Protein AF-X1DBD7-F1 (afdb_monomer_lite)

Sequence (119 aa):
MQAIDKMIEKAKIAQGKWEKSSQEKIDITVREIARTIHDNAEELSRLTVEETKLGTYEFNLSQDKRKSEIIWYSLKGKKSVGIINIDKEKEIVEIAKPVGIVGVVLPVTIPVTNFMSNG

pLDDT: mean 93.77, std 7.43, range [44.41, 98.19]

InterPro domains:
  IPR015590 Aldehyde dehydrogenase domain [PF00171] (3-115)
  IPR016161 Aldehyde/histidinol dehydrogenase [SSF53720] (2-114)
  IPR016162 Aldehyde dehydrogenase, N-terminal [G3DSA:3.40.605.10] (5-118)

Radius of gyration: 17.59 Å; chains: 1; bounding box: 34×34×56 Å

Organism: NCBI:txid412755

Secondary structure (DSSP, 8-state):
-HHHHHHHHHHHHHHHHHTTS-HHHHHHHHHHHHHHHHHTHHHHHHHHHHHH--S-HHHHHHHHHHHHHHHHHHHTT---SEEEEEETTTTEEEEE--------PPPTTSTTTTTTS--

Foldseek 3Di:
DVVVVVVLVVQQVVQVVVLPDDPVVVLVVLLVLLVVQQVCQQVVLVVLCVPLVADHSVVSSCCSNVLSVVLSVVCPPQDQAAFRDQDPVVRDTDTHDDPGDDDDDADSNRRRRVVSPDD

Structure (mmCIF, N/CA/C/O backbone):
data_AF-X1DBD7-F1
#
_entry.id   AF-X1DBD7-F1
#
loop_
_atom_site.group_PDB
_atom_site.id
_atom_site.type_symbol
_atom_site.label_atom_id
_atom_site.label_alt_id
_atom_site.label_comp_id
_atom_site.label_asym_id
_atom_site.label_entity_id
_atom_site.label_seq_id
_atom_site.pdbx_PDB_ins_code
_atom_site.Cartn_x
_atom_site.Cartn_y
_atom_site.Cartn_z
_atom_site.occupancy
_atom_site.B_iso_or_equiv
_atom_site.auth_seq_id
_atom_site.auth_comp_id
_atom_site.auth_asym_id
_atom_site.auth_atom_id
_atom_site.pdbx_PDB_model_num
ATOM 1 N N . MET A 1 1 ? -4.662 22.726 -13.118 1.00 61.72 1 MET A N 1
ATOM 2 C CA . MET A 1 1 ? -5.296 22.708 -11.778 1.00 61.72 1 MET A CA 1
ATOM 3 C C . MET A 1 1 ? -6.527 21.806 -11.711 1.00 61.72 1 MET A C 1
ATOM 5 O O . MET A 1 1 ? -6.469 20.854 -10.952 1.00 61.72 1 MET A O 1
ATOM 9 N N . GLN A 1 2 ? -7.544 21.962 -12.575 1.00 73.44 2 GLN A N 1
ATOM 10 C CA . GLN A 1 2 ? -8.805 21.183 -12.504 1.00 73.44 2 GLN A CA 1
ATOM 11 C C . GLN A 1 2 ? -8.681 19.641 -12.454 1.00 73.44 2 GLN A C 1
ATOM 13 O O . GLN A 1 2 ? -9.569 18.980 -11.922 1.00 73.44 2 GLN A O 1
ATOM 18 N N . ALA A 1 3 ? -7.630 19.037 -13.024 1.00 89.81 3 ALA A N 1
ATOM 19 C CA . ALA A 1 3 ? -7.453 17.580 -13.001 1.00 89.81 3 ALA A CA 1
ATOM 20 C C . ALA A 1 3 ? -7.095 17.048 -11.600 1.00 89.81 3 ALA A C 1
ATOM 22 O O . ALA A 1 3 ? -7.646 16.035 -11.172 1.00 89.81 3 ALA A O 1
ATO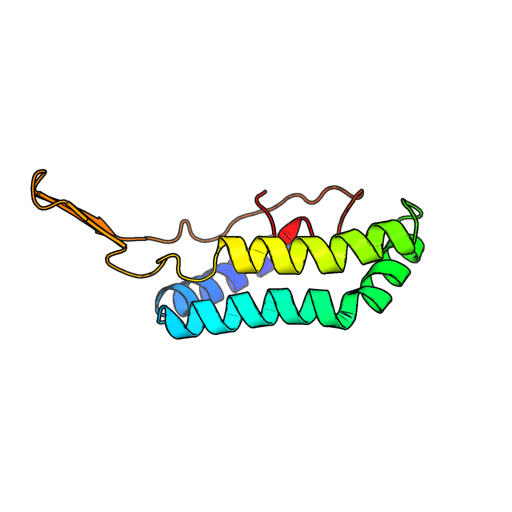M 23 N N . ILE A 1 4 ? -6.226 17.759 -10.874 1.00 92.75 4 ILE A N 1
ATOM 24 C CA . ILE A 1 4 ? -5.789 17.375 -9.525 1.00 92.75 4 ILE A CA 1
ATOM 25 C C . ILE A 1 4 ? -6.952 17.524 -8.543 1.00 92.75 4 ILE A C 1
ATOM 27 O O . ILE A 1 4 ? -7.218 16.606 -7.771 1.00 92.75 4 ILE A O 1
ATOM 31 N N . ASP A 1 5 ? -7.707 18.621 -8.637 1.00 95.00 5 ASP A N 1
ATOM 32 C CA . ASP A 1 5 ? -8.871 18.865 -7.777 1.00 95.00 5 ASP A CA 1
ATOM 33 C C . ASP A 1 5 ? -9.901 17.727 -7.883 1.00 95.00 5 ASP A C 1
ATOM 35 O O . ASP A 1 5 ? -10.374 17.208 -6.870 1.00 95.00 5 ASP A O 1
ATOM 39 N N . LYS A 1 6 ? -10.166 17.249 -9.109 1.00 95.88 6 LYS A N 1
ATOM 40 C CA . LYS A 1 6 ? -11.042 16.091 -9.363 1.00 95.88 6 LYS A CA 1
ATOM 41 C C . LYS A 1 6 ? -10.497 14.789 -8.767 1.00 95.88 6 LYS A C 1
ATOM 43 O O . LYS A 1 6 ? -11.277 13.961 -8.296 1.00 95.88 6 LYS A O 1
ATOM 48 N N . MET A 1 7 ? -9.181 14.566 -8.801 1.00 95.06 7 MET A N 1
ATOM 49 C CA . MET A 1 7 ? -8.564 13.384 -8.177 1.00 95.06 7 MET A CA 1
ATOM 50 C C . MET A 1 7 ? -8.685 13.439 -6.652 1.00 95.06 7 MET A C 1
ATOM 52 O O . MET A 1 7 ? -9.046 12.436 -6.035 1.00 95.06 7 MET A O 1
ATOM 56 N N . ILE A 1 8 ? -8.464 14.614 -6.055 1.00 96.00 8 ILE A N 1
ATOM 57 C CA . ILE A 1 8 ? -8.618 14.835 -4.613 1.00 96.00 8 ILE A CA 1
ATOM 58 C C . ILE A 1 8 ? -10.069 14.598 -4.185 1.00 96.00 8 ILE A C 1
ATOM 60 O O . ILE A 1 8 ? -10.304 13.926 -3.183 1.00 96.00 8 ILE A O 1
ATOM 64 N N . GLU A 1 9 ? -11.052 15.094 -4.936 1.00 96.44 9 GLU A N 1
ATOM 65 C CA . GLU A 1 9 ? -12.472 14.874 -4.633 1.00 96.44 9 GLU A CA 1
ATOM 66 C C . GLU A 1 9 ? -12.834 13.380 -4.632 1.00 96.44 9 GLU A C 1
ATOM 68 O O . GLU A 1 9 ? -13.425 12.876 -3.672 1.00 96.44 9 GLU A O 1
ATOM 73 N N . LYS A 1 10 ? -12.397 12.638 -5.656 1.00 97.00 10 LYS A N 1
ATOM 74 C CA . LYS A 1 10 ? -12.580 11.179 -5.715 1.00 97.00 10 LYS A CA 1
ATOM 75 C C . LYS A 1 10 ? -11.908 10.474 -4.537 1.00 97.00 10 LYS A C 1
ATOM 77 O O . LYS A 1 10 ? -12.515 9.586 -3.936 1.00 97.00 10 LYS A O 1
ATOM 82 N N . ALA A 1 11 ? -10.690 10.886 -4.182 1.00 96.88 11 ALA A N 1
ATOM 83 C CA . ALA A 1 11 ? -9.962 10.335 -3.045 1.00 96.88 11 ALA A CA 1
ATOM 84 C C . ALA A 1 11 ? -10.681 10.607 -1.712 1.00 96.88 11 ALA A C 1
ATOM 86 O O . ALA A 1 11 ? -10.746 9.705 -0.882 1.00 96.88 11 ALA A O 1
ATOM 87 N N . LYS A 1 12 ? -11.305 11.783 -1.526 1.00 97.06 12 LYS A N 1
ATOM 88 C CA . LYS A 1 12 ? -12.104 12.102 -0.321 1.00 97.06 12 LYS A CA 1
ATOM 89 C C . LYS A 1 12 ? -13.294 11.160 -0.178 1.00 97.06 12 LYS A C 1
ATOM 91 O O . LYS A 1 12 ? -13.520 10.600 0.892 1.00 97.06 12 LYS A O 1
ATOM 96 N N . ILE A 1 13 ? -14.024 10.942 -1.271 1.00 97.50 13 ILE A N 1
ATOM 97 C CA . ILE A 1 13 ? -15.179 10.035 -1.287 1.00 97.50 13 ILE A CA 1
ATOM 98 C C . ILE A 1 13 ? -14.739 8.592 -1.004 1.00 97.50 13 ILE A C 1
ATOM 100 O O . ILE A 1 13 ? -15.399 7.880 -0.245 1.00 97.50 13 ILE A O 1
ATOM 104 N N . ALA A 1 14 ? -13.629 8.151 -1.602 1.00 97.25 14 ALA A N 1
ATOM 105 C CA . ALA A 1 14 ? -13.084 6.816 -1.379 1.00 97.25 14 ALA A CA 1
ATOM 106 C C . ALA A 1 14 ? -12.601 6.632 0.069 1.00 97.25 14 ALA A C 1
ATOM 108 O O . ALA A 1 14 ? -12.971 5.645 0.704 1.00 97.25 14 ALA A O 1
ATOM 109 N N . GLN A 1 15 ? -11.853 7.596 0.615 1.00 97.19 15 GLN A N 1
ATOM 110 C CA . GLN A 1 15 ? -11.331 7.543 1.982 1.00 97.19 15 GLN A CA 1
ATOM 111 C C . GLN A 1 15 ? -12.461 7.503 3.018 1.00 97.19 15 GLN A C 1
ATOM 113 O O . GLN A 1 15 ? -12.409 6.664 3.913 1.00 97.19 15 GLN A O 1
ATOM 118 N N . GLY A 1 16 ? -13.529 8.290 2.846 1.00 96.19 16 GLY A N 1
ATOM 119 C CA . GLY A 1 16 ? -14.673 8.269 3.768 1.00 96.19 16 GLY A CA 1
ATOM 120 C C . GLY A 1 16 ? -15.437 6.936 3.789 1.00 96.19 16 GLY A C 1
ATOM 121 O O . GLY A 1 16 ? -16.065 6.586 4.791 1.00 96.19 16 GLY A O 1
ATOM 122 N N . LYS A 1 17 ? -15.378 6.158 2.698 1.00 95.88 17 LYS A N 1
ATOM 123 C CA . LYS A 1 17 ? -15.870 4.768 2.667 1.00 95.88 17 LYS A CA 1
ATOM 124 C C . LYS A 1 17 ? -14.849 3.802 3.266 1.00 95.88 17 LYS A C 1
ATOM 126 O O . LYS A 1 17 ? -15.232 2.855 3.948 1.00 95.88 17 LYS A O 1
ATOM 131 N N . TRP A 1 18 ? -13.567 4.032 2.996 1.00 95.31 18 TRP A N 1
ATOM 132 C CA . TRP A 1 18 ? -12.470 3.174 3.428 1.00 95.31 18 TRP A CA 1
ATOM 133 C C . TRP A 1 18 ? -12.289 3.173 4.948 1.00 95.31 18 TRP A C 1
ATOM 135 O O . TRP A 1 18 ? -12.165 2.098 5.525 1.00 95.31 18 TRP A O 1
ATOM 145 N N . GLU A 1 19 ? -12.390 4.335 5.597 1.00 95.19 19 GLU A N 1
ATOM 146 C CA . GLU A 1 19 ? -12.267 4.508 7.056 1.00 95.19 19 GLU A CA 1
ATOM 147 C C . GLU A 1 19 ? -13.271 3.671 7.865 1.00 95.19 19 GLU A C 1
ATOM 149 O O . GLU A 1 19 ? -13.003 3.315 9.006 1.00 95.19 19 GLU A O 1
ATOM 154 N N . LYS A 1 20 ? -14.410 3.303 7.266 1.00 94.62 20 LYS A N 1
ATOM 155 C CA . LYS A 1 20 ? -15.444 2.466 7.898 1.00 94.62 20 LYS A CA 1
ATOM 156 C C . LYS A 1 20 ? -15.214 0.961 7.711 1.00 94.62 20 LYS A C 1
ATOM 158 O O . LYS A 1 20 ? -16.072 0.163 8.082 1.00 94.62 20 LYS A O 1
ATOM 163 N N . SER A 1 21 ? -14.121 0.563 7.063 1.00 96.56 21 SER A N 1
ATOM 164 C CA . SER A 1 21 ? -13.813 -0.846 6.801 1.00 96.56 21 SER A CA 1
ATOM 165 C C . SER A 1 21 ? -13.269 -1.540 8.049 1.00 96.56 21 SER A C 1
ATOM 167 O O . SER A 1 21 ? -12.630 -0.915 8.890 1.00 96.56 21 SER A O 1
ATOM 169 N N . SER A 1 22 ? -13.508 -2.848 8.158 1.00 97.44 22 SER A N 1
ATOM 170 C CA . SER A 1 22 ? -12.946 -3.655 9.242 1.00 97.44 22 SER A CA 1
ATOM 171 C C . SER A 1 22 ? -11.450 -3.911 9.037 1.00 97.44 22 SER A C 1
ATOM 173 O O . SER A 1 22 ? -10.946 -3.820 7.912 1.00 97.44 22 SER A O 1
ATOM 175 N N . GLN A 1 23 ? -10.754 -4.279 10.116 1.00 97.31 23 GLN A N 1
ATOM 176 C CA . GLN A 1 23 ? -9.338 -4.650 10.068 1.00 97.31 23 GLN A CA 1
ATOM 177 C C . GLN A 1 23 ? -9.095 -5.776 9.053 1.00 97.31 23 GLN A C 1
ATOM 179 O O . GLN A 1 23 ? -8.189 -5.674 8.236 1.00 97.31 23 GLN A O 1
ATOM 184 N N . GLU A 1 24 ? -9.951 -6.801 9.021 1.00 97.50 24 GLU A N 1
ATOM 185 C CA . GLU A 1 24 ? -9.812 -7.947 8.114 1.00 97.50 24 GLU A CA 1
ATOM 186 C C . GLU A 1 24 ? -9.884 -7.516 6.649 1.00 97.50 24 GLU A C 1
ATOM 188 O O . GLU A 1 24 ? -9.119 -7.990 5.808 1.00 97.50 24 GLU A O 1
ATOM 193 N N . LYS A 1 25 ? -10.791 -6.587 6.328 1.00 97.31 25 LYS A N 1
ATOM 194 C CA . LYS A 1 25 ? -10.926 -6.065 4.967 1.00 97.31 25 LYS A CA 1
ATOM 195 C C . LYS A 1 25 ? -9.698 -5.252 4.552 1.00 97.31 25 LYS A C 1
ATOM 197 O O . LYS A 1 25 ? -9.261 -5.366 3.402 1.00 97.31 25 LYS A O 1
ATOM 202 N N . ILE A 1 26 ? -9.152 -4.451 5.470 1.00 96.12 26 ILE A N 1
ATOM 203 C CA . ILE A 1 26 ? -7.909 -3.706 5.240 1.00 96.12 26 ILE A CA 1
ATOM 204 C C . ILE A 1 26 ? -6.749 -4.679 5.025 1.00 96.12 26 ILE A C 1
ATOM 206 O O . ILE A 1 26 ? -6.054 -4.562 4.018 1.00 96.12 26 ILE A O 1
ATOM 210 N N . ASP A 1 27 ? -6.597 -5.679 5.891 1.00 97.19 27 ASP A N 1
ATOM 211 C CA . ASP A 1 27 ? -5.518 -6.667 5.822 1.00 97.19 27 ASP A CA 1
ATOM 212 C C . ASP A 1 27 ? -5.544 -7.451 4.506 1.00 97.19 27 ASP A C 1
ATOM 214 O O . ASP A 1 27 ? -4.507 -7.622 3.863 1.00 97.19 27 ASP A O 1
ATOM 218 N N . ILE A 1 28 ? -6.732 -7.886 4.065 1.00 97.69 28 ILE A N 1
ATOM 219 C CA . ILE A 1 28 ? -6.904 -8.561 2.772 1.00 97.69 28 ILE A CA 1
ATOM 220 C C . ILE A 1 28 ? -6.476 -7.633 1.637 1.00 97.69 28 ILE A C 1
ATOM 222 O O . ILE A 1 28 ? -5.704 -8.037 0.775 1.00 97.69 28 ILE A O 1
ATOM 226 N N . THR A 1 29 ? -6.929 -6.381 1.643 1.00 96.38 29 THR A N 1
ATOM 227 C CA . THR A 1 29 ? -6.635 -5.441 0.551 1.00 96.38 29 THR A CA 1
ATOM 228 C C . THR A 1 29 ? -5.149 -5.096 0.476 1.00 96.38 29 THR A C 1
ATOM 230 O O . THR A 1 29 ? -4.574 -5.115 -0.609 1.00 96.38 29 THR A O 1
ATOM 233 N N . VAL A 1 30 ? -4.502 -4.836 1.616 1.00 95.50 30 VAL A N 1
ATOM 234 C CA . VAL A 1 30 ? -3.056 -4.560 1.678 1.00 95.50 30 VAL A CA 1
ATOM 235 C C . VAL A 1 30 ? -2.252 -5.769 1.195 1.00 95.50 30 VAL A C 1
ATOM 237 O O . VAL A 1 30 ? -1.289 -5.601 0.444 1.00 95.50 30 VAL A O 1
ATOM 240 N N . ARG A 1 31 ? -2.674 -6.990 1.553 1.00 96.88 31 ARG A N 1
ATOM 241 C CA . ARG A 1 31 ? -2.065 -8.221 1.039 1.00 96.88 31 ARG A CA 1
ATOM 242 C C . ARG A 1 31 ? -2.203 -8.338 -0.476 1.00 96.88 31 ARG A C 1
ATOM 244 O O . ARG A 1 31 ? -1.221 -8.656 -1.139 1.00 96.88 31 ARG A O 1
ATOM 251 N N . GLU A 1 32 ? -3.394 -8.093 -1.023 1.00 97.75 32 GLU A N 1
ATOM 252 C CA . GLU A 1 32 ? -3.620 -8.204 -2.469 1.00 97.75 32 GLU A CA 1
ATOM 253 C C . GLU A 1 32 ? -2.831 -7.149 -3.261 1.00 97.75 32 GLU A C 1
ATOM 255 O O . GLU A 1 32 ? -2.336 -7.464 -4.341 1.00 97.75 32 GLU A O 1
ATOM 260 N N . ILE A 1 33 ? -2.622 -5.938 -2.723 1.00 95.88 33 ILE A N 1
ATOM 261 C CA . ILE A 1 33 ? -1.739 -4.933 -3.346 1.00 95.88 33 ILE A CA 1
ATOM 262 C C . ILE A 1 33 ? -0.309 -5.473 -3.454 1.00 95.88 33 ILE A C 1
ATOM 264 O O . ILE A 1 33 ? 0.271 -5.471 -4.539 1.00 95.88 33 ILE A O 1
ATOM 268 N N . ALA A 1 34 ? 0.247 -5.969 -2.344 1.00 96.62 34 ALA A N 1
ATOM 269 C CA . ALA A 1 34 ? 1.601 -6.511 -2.332 1.00 96.62 34 ALA A CA 1
ATOM 270 C C . ALA A 1 34 ? 1.744 -7.715 -3.270 1.00 96.62 34 ALA A C 1
ATOM 272 O O . ALA A 1 34 ? 2.671 -7.768 -4.076 1.00 96.62 34 ALA A O 1
ATOM 273 N N . ARG A 1 35 ? 0.781 -8.640 -3.223 1.00 97.62 35 ARG A N 1
ATOM 274 C CA . ARG A 1 35 ? 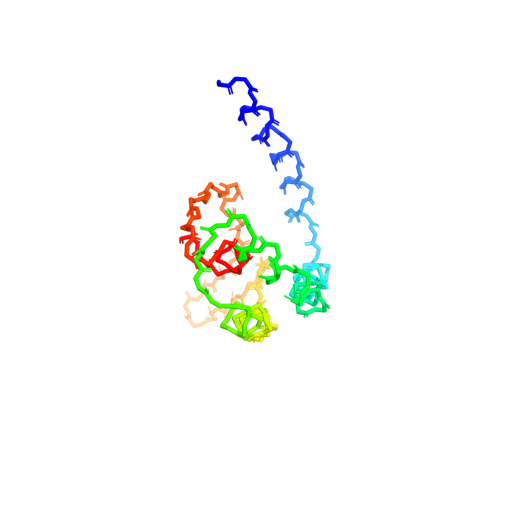0.744 -9.808 -4.102 1.00 97.62 35 ARG A CA 1
ATOM 275 C C . ARG A 1 35 ? 0.683 -9.417 -5.577 1.00 97.62 35 ARG A C 1
ATOM 277 O O . ARG A 1 35 ? 1.422 -9.974 -6.374 1.00 97.62 35 ARG A O 1
ATOM 284 N N . THR A 1 36 ? -0.158 -8.449 -5.938 1.00 97.81 36 THR A N 1
ATOM 285 C CA . THR A 1 36 ? -0.302 -8.010 -7.334 1.00 97.81 36 THR A CA 1
ATOM 286 C C . THR A 1 36 ? 1.024 -7.495 -7.886 1.00 97.81 36 THR A C 1
ATOM 288 O O . THR A 1 36 ? 1.392 -7.823 -9.008 1.00 97.81 36 THR A O 1
ATOM 291 N N . ILE A 1 37 ? 1.772 -6.728 -7.095 1.00 96.94 37 ILE A N 1
ATOM 292 C CA . ILE A 1 37 ? 3.070 -6.190 -7.518 1.00 96.94 37 ILE A CA 1
ATOM 293 C C . ILE A 1 37 ? 4.107 -7.306 -7.629 1.00 96.94 37 ILE A C 1
ATOM 295 O O . ILE A 1 37 ? 4.832 -7.368 -8.617 1.00 96.94 37 ILE A O 1
ATOM 299 N N . HIS A 1 38 ? 4.134 -8.219 -6.658 1.00 97.62 38 HIS A N 1
ATOM 300 C CA . HIS A 1 38 ? 5.014 -9.383 -6.687 1.00 97.62 38 HIS A CA 1
ATOM 301 C C . HIS A 1 38 ? 4.774 -10.259 -7.932 1.00 97.62 38 HIS A C 1
ATOM 303 O O . HIS A 1 38 ? 5.717 -10.598 -8.650 1.00 97.62 38 HIS A O 1
ATOM 309 N N . ASP A 1 39 ? 3.512 -10.599 -8.203 1.00 98.19 39 ASP A N 1
ATOM 310 C CA . ASP A 1 39 ? 3.119 -11.520 -9.275 1.00 98.19 39 ASP A CA 1
ATOM 311 C C . ASP A 1 39 ? 3.345 -10.908 -10.672 1.00 98.19 39 ASP A C 1
ATOM 313 O O . ASP A 1 39 ? 3.633 -11.637 -11.619 1.00 98.19 39 ASP A O 1
ATOM 317 N N . ASN A 1 40 ? 3.293 -9.575 -10.797 1.00 98.00 40 ASN A N 1
ATOM 318 C CA . ASN A 1 40 ? 3.510 -8.850 -12.058 1.00 98.00 40 ASN A CA 1
ATOM 319 C C . ASN A 1 40 ? 4.903 -8.199 -12.165 1.00 98.00 40 ASN A C 1
ATOM 321 O O . ASN A 1 40 ? 5.145 -7.396 -13.068 1.00 98.00 40 ASN A O 1
ATOM 325 N N . ALA A 1 41 ? 5.840 -8.539 -11.274 1.00 97.56 41 ALA A N 1
ATOM 326 C CA . ALA A 1 41 ? 7.147 -7.885 -11.193 1.00 97.56 41 ALA A CA 1
ATOM 327 C C . ALA A 1 41 ? 7.940 -7.931 -12.515 1.00 97.56 41 ALA A C 1
ATOM 329 O O . ALA A 1 41 ? 8.629 -6.975 -12.857 1.00 97.56 41 ALA A O 1
ATOM 330 N N . GLU A 1 42 ? 7.824 -9.010 -13.296 1.00 97.94 42 GLU A N 1
ATOM 331 C CA . GLU A 1 42 ? 8.509 -9.117 -14.593 1.00 97.94 42 GLU A CA 1
ATOM 332 C C . GLU A 1 42 ? 8.008 -8.090 -15.612 1.00 97.94 42 GLU A C 1
ATOM 334 O O . GLU A 1 42 ? 8.803 -7.472 -16.319 1.00 97.94 42 GLU A O 1
ATOM 339 N N . GLU A 1 43 ? 6.694 -7.889 -15.692 1.00 97.88 43 GLU A N 1
ATOM 340 C CA . GLU A 1 43 ? 6.100 -6.904 -16.594 1.00 97.88 43 GLU A CA 1
ATOM 341 C C . GLU A 1 43 ? 6.462 -5.483 -16.152 1.00 97.88 43 GLU A C 1
ATOM 343 O O . GLU A 1 43 ? 6.992 -4.700 -16.943 1.00 97.88 43 GLU A O 1
ATOM 348 N N . LEU A 1 44 ? 6.271 -5.186 -14.865 1.00 96.62 44 LEU A N 1
ATOM 349 C CA . LEU A 1 44 ? 6.555 -3.879 -14.267 1.00 96.62 44 LEU A CA 1
ATOM 350 C C . LEU A 1 44 ? 8.026 -3.472 -14.434 1.00 96.62 44 LEU A C 1
ATOM 352 O O . LEU A 1 44 ? 8.335 -2.316 -14.742 1.00 96.62 44 LEU A O 1
ATOM 356 N N . SER A 1 45 ? 8.940 -4.432 -14.313 1.00 96.31 45 SER A N 1
ATOM 357 C CA . SER A 1 45 ? 10.371 -4.197 -14.491 1.00 96.31 45 SER A CA 1
ATOM 358 C C . SER A 1 45 ? 10.762 -3.925 -15.941 1.00 96.31 45 SER A C 1
ATOM 360 O O . SER A 1 45 ? 11.616 -3.068 -16.183 1.00 96.31 45 SER A O 1
ATOM 362 N N . ARG A 1 46 ? 10.135 -4.601 -16.916 1.00 96.88 46 ARG A N 1
ATOM 363 C CA . ARG A 1 46 ? 10.345 -4.297 -18.344 1.00 96.88 46 ARG A CA 1
ATOM 364 C C . ARG A 1 46 ? 9.862 -2.889 -18.674 1.00 96.88 46 ARG A C 1
ATOM 366 O O . ARG A 1 46 ? 10.634 -2.118 -19.240 1.00 96.88 46 ARG A O 1
ATOM 373 N N . LEU A 1 47 ? 8.648 -2.542 -18.238 1.00 96.19 47 LEU A N 1
ATOM 374 C CA . LEU A 1 47 ? 8.069 -1.210 -18.437 1.00 96.19 47 LEU A CA 1
ATOM 375 C C . LEU A 1 47 ? 8.936 -0.116 -17.806 1.00 96.19 47 LEU A C 1
ATOM 377 O O . LEU A 1 47 ? 9.201 0.902 -18.438 1.00 96.19 47 LEU A O 1
ATOM 381 N N . THR A 1 48 ? 9.459 -0.352 -16.600 1.00 95.50 48 THR A N 1
ATOM 382 C CA . THR A 1 48 ? 10.328 0.616 -15.914 1.00 95.50 48 THR A CA 1
ATOM 383 C C . THR A 1 48 ? 11.589 0.918 -16.723 1.00 95.50 48 THR A C 1
ATOM 385 O O . THR A 1 48 ? 11.930 2.087 -16.914 1.00 95.50 48 THR A O 1
ATOM 388 N N . VAL A 1 49 ? 12.287 -0.107 -17.225 1.00 96.25 49 VAL A N 1
ATOM 389 C CA . VAL A 1 49 ? 13.496 0.096 -18.045 1.00 96.25 49 VAL A CA 1
ATOM 390 C C . VAL A 1 49 ? 13.142 0.742 -19.383 1.00 96.25 49 VAL A C 1
ATOM 392 O O . VAL A 1 49 ? 13.871 1.616 -19.857 1.00 96.25 49 VAL A O 1
ATOM 395 N N . GLU A 1 50 ? 12.024 0.339 -19.988 1.00 96.94 50 GLU A N 1
ATOM 396 C CA . GLU A 1 50 ? 11.557 0.884 -21.259 1.00 96.94 50 GLU A CA 1
ATOM 397 C C . GLU A 1 50 ? 11.243 2.380 -21.163 1.00 96.94 50 GLU A C 1
ATOM 399 O O . GLU A 1 50 ? 11.719 3.148 -22.003 1.00 96.94 50 GLU A O 1
ATOM 404 N N . GLU A 1 51 ? 10.499 2.795 -20.141 1.00 96.44 51 GLU A N 1
ATOM 405 C CA . GLU A 1 51 ? 10.050 4.174 -19.955 1.00 96.44 51 GLU A CA 1
ATOM 406 C C . GLU A 1 51 ? 11.168 5.072 -19.415 1.00 96.44 51 GLU A C 1
ATOM 408 O O . GLU A 1 51 ? 11.455 6.127 -19.982 1.00 96.44 51 GLU A O 1
ATOM 413 N N . THR A 1 52 ? 11.830 4.654 -18.333 1.00 95.12 52 THR A N 1
ATOM 414 C CA . THR A 1 52 ? 12.759 5.529 -17.595 1.00 95.12 52 THR A CA 1
ATOM 415 C C . THR A 1 52 ? 14.184 5.497 -18.135 1.00 95.12 52 THR A C 1
ATOM 417 O O . THR A 1 52 ? 14.948 6.430 -17.892 1.00 95.12 52 THR A O 1
ATOM 420 N N . LYS A 1 53 ? 14.567 4.422 -18.841 1.00 95.25 53 LYS A N 1
ATOM 421 C CA . LYS A 1 53 ? 15.959 4.112 -19.222 1.00 95.25 53 LYS A CA 1
ATOM 422 C C . LYS A 1 53 ? 16.926 4.008 -18.029 1.00 95.25 53 LYS A C 1
ATOM 424 O O . LYS A 1 53 ? 18.138 4.103 -18.219 1.00 95.25 53 LYS A O 1
ATOM 429 N N . LEU A 1 54 ? 16.412 3.813 -16.810 1.00 92.19 54 LEU A N 1
ATOM 430 C CA . LEU A 1 54 ? 17.201 3.701 -15.584 1.00 92.19 54 LEU A CA 1
ATOM 431 C C . LEU A 1 54 ? 17.217 2.268 -15.039 1.00 92.19 54 LEU A C 1
ATOM 433 O O . LEU A 1 54 ? 16.230 1.534 -15.105 1.00 92.19 54 LEU A O 1
ATOM 437 N N . GLY A 1 55 ? 18.348 1.908 -14.429 1.00 90.06 55 GLY A N 1
ATOM 438 C CA . GLY A 1 55 ? 18.555 0.600 -13.812 1.00 90.06 55 GLY A CA 1
ATOM 439 C C . GLY A 1 55 ? 18.691 -0.535 -14.828 1.00 90.06 55 GLY A C 1
ATOM 440 O O . GLY A 1 55 ? 18.901 -0.315 -16.020 1.00 90.06 55 GLY A O 1
ATOM 441 N N . THR A 1 56 ? 18.589 -1.769 -14.337 1.00 95.69 56 THR A N 1
ATOM 442 C CA . THR A 1 56 ? 18.508 -2.972 -15.174 1.00 95.69 56 THR A CA 1
ATOM 443 C C . THR A 1 56 ? 17.223 -3.723 -14.865 1.00 95.69 56 THR A C 1
ATOM 445 O O . THR A 1 56 ? 16.627 -3.545 -13.797 1.00 95.69 56 THR A O 1
ATOM 448 N N . TYR A 1 57 ? 16.804 -4.585 -15.791 1.00 96.38 57 TYR A N 1
ATOM 449 C CA . TYR A 1 57 ? 15.640 -5.444 -15.597 1.00 96.38 57 TYR A CA 1
ATOM 450 C C . TYR A 1 57 ? 15.770 -6.278 -14.315 1.00 96.38 57 TYR A C 1
ATOM 452 O O . TYR A 1 57 ? 14.844 -6.320 -13.513 1.00 96.38 57 TYR A O 1
ATOM 460 N N . GLU A 1 58 ? 16.937 -6.877 -14.076 1.00 97.62 58 GLU A N 1
ATOM 461 C CA . GLU A 1 58 ? 17.202 -7.743 -12.923 1.00 97.62 58 GLU A CA 1
ATOM 462 C C . GLU A 1 58 ? 17.160 -6.967 -11.607 1.00 97.62 58 GLU A C 1
ATOM 464 O O . GLU A 1 58 ? 16.639 -7.463 -10.605 1.00 97.62 58 GLU A O 1
ATOM 469 N N . PHE A 1 59 ? 17.696 -5.741 -11.605 1.00 95.19 59 PHE A N 1
ATOM 470 C CA . PHE A 1 59 ? 17.639 -4.870 -10.439 1.00 95.19 59 PHE A CA 1
ATOM 471 C C . PHE A 1 59 ? 16.189 -4.523 -10.097 1.00 95.19 59 PHE A C 1
ATOM 473 O O . PHE A 1 59 ? 15.773 -4.732 -8.957 1.00 95.19 59 PHE A O 1
ATOM 480 N N . ASN A 1 60 ? 15.414 -4.056 -11.080 1.00 94.38 60 ASN A N 1
ATOM 481 C CA . ASN A 1 60 ? 14.014 -3.686 -10.876 1.00 94.38 60 ASN A CA 1
ATOM 482 C C . ASN A 1 60 ? 13.171 -4.900 -10.460 1.00 94.38 60 ASN A C 1
ATOM 484 O O . ASN A 1 60 ? 12.435 -4.815 -9.482 1.00 94.38 60 ASN A O 1
ATOM 488 N N . LEU A 1 61 ? 13.393 -6.064 -11.080 1.00 97.00 61 LEU A N 1
ATOM 489 C CA . LEU A 1 61 ? 12.675 -7.303 -10.766 1.00 97.00 61 LEU A CA 1
ATOM 490 C C . LEU A 1 61 ? 12.905 -7.724 -9.315 1.00 97.00 61 LEU A C 1
ATOM 492 O O . LEU A 1 61 ? 11.977 -8.117 -8.606 1.00 97.00 61 LEU A O 1
ATOM 496 N N . SER A 1 62 ? 14.158 -7.627 -8.869 1.00 96.38 62 SER A N 1
ATOM 497 C CA . SER A 1 62 ? 14.531 -7.895 -7.484 1.00 96.38 62 SER A CA 1
ATOM 498 C C . SER A 1 62 ? 13.872 -6.904 -6.523 1.00 96.38 62 SER A C 1
ATOM 500 O O . SER A 1 62 ? 13.353 -7.321 -5.487 1.00 96.38 62 SER A O 1
ATOM 502 N N . GLN A 1 63 ? 13.839 -5.608 -6.860 1.00 93.62 63 GLN A N 1
ATOM 503 C CA . GLN A 1 63 ? 13.174 -4.593 -6.035 1.00 93.62 63 GLN A CA 1
ATOM 504 C C . GLN A 1 63 ? 11.664 -4.832 -5.939 1.00 93.62 63 GLN A C 1
ATOM 506 O O . GLN A 1 63 ? 11.131 -4.818 -4.829 1.00 93.62 63 GLN A O 1
ATOM 511 N N . ASP A 1 64 ? 10.998 -5.098 -7.061 1.00 95.56 64 ASP A N 1
ATOM 512 C CA . ASP A 1 64 ? 9.549 -5.299 -7.140 1.00 95.56 64 ASP A CA 1
ATOM 513 C C . ASP A 1 64 ? 9.097 -6.506 -6.312 1.00 95.56 64 ASP A C 1
ATOM 515 O O . ASP A 1 64 ? 8.182 -6.394 -5.489 1.00 95.56 64 ASP A O 1
ATOM 519 N N . LYS A 1 65 ? 9.808 -7.636 -6.423 1.00 96.69 65 LYS A N 1
ATOM 520 C CA . LYS A 1 65 ? 9.541 -8.828 -5.604 1.00 96.69 65 LYS A CA 1
ATOM 521 C C . LYS A 1 65 ? 9.881 -8.605 -4.133 1.00 96.69 65 LYS A C 1
ATOM 523 O O . LYS A 1 65 ? 9.055 -8.825 -3.253 1.00 96.69 65 LYS A O 1
ATOM 528 N N . ARG A 1 66 ? 11.089 -8.120 -3.839 1.00 95.62 66 ARG A N 1
ATOM 529 C CA . ARG A 1 66 ? 11.573 -8.024 -2.456 1.00 95.62 66 ARG A CA 1
ATOM 530 C C . ARG A 1 66 ? 10.813 -6.979 -1.641 1.00 95.62 66 ARG A C 1
ATOM 532 O O . ARG A 1 66 ? 10.492 -7.229 -0.480 1.00 95.62 66 ARG A O 1
ATOM 539 N N . LYS A 1 67 ? 10.561 -5.788 -2.194 1.00 94.62 67 LYS A N 1
ATOM 540 C CA . LYS A 1 67 ? 9.892 -4.715 -1.441 1.00 94.62 67 LYS A CA 1
ATOM 541 C C . LYS A 1 67 ? 8.426 -5.034 -1.195 1.00 94.62 67 LYS A C 1
ATOM 543 O O . LYS A 1 67 ? 7.958 -4.777 -0.089 1.00 94.62 67 LYS A O 1
ATOM 548 N N . SER A 1 68 ? 7.724 -5.620 -2.164 1.00 95.38 68 SER A N 1
ATOM 549 C CA . SER A 1 68 ? 6.328 -6.016 -1.963 1.00 95.38 68 SER A CA 1
ATOM 550 C C . SER A 1 68 ? 6.179 -7.020 -0.813 1.00 95.38 68 SER A C 1
ATOM 552 O O . SER A 1 68 ? 5.336 -6.821 0.065 1.00 95.38 68 SER A O 1
ATOM 554 N N . GLU A 1 69 ? 7.068 -8.013 -0.731 1.00 95.50 69 GLU A N 1
ATOM 555 C CA . GLU A 1 69 ? 7.126 -8.954 0.391 1.00 95.50 69 GLU A CA 1
ATOM 556 C C . GLU A 1 69 ? 7.467 -8.272 1.722 1.00 95.50 69 GLU A C 1
ATOM 558 O O . GLU A 1 69 ? 6.722 -8.412 2.695 1.00 95.50 69 GLU A O 1
ATOM 563 N N . ILE A 1 70 ? 8.577 -7.524 1.784 1.00 95.44 70 ILE A N 1
ATOM 564 C CA . ILE A 1 70 ? 9.047 -6.891 3.029 1.00 95.44 70 ILE A CA 1
ATOM 565 C C . ILE A 1 70 ? 7.979 -5.961 3.604 1.00 95.44 70 ILE A C 1
ATOM 567 O O . ILE A 1 70 ? 7.722 -5.984 4.809 1.00 95.44 70 IL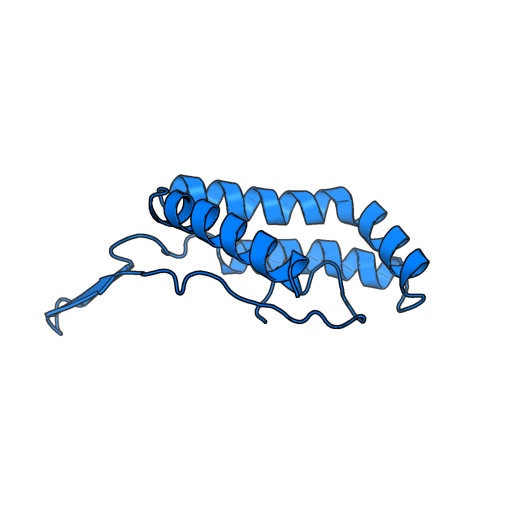E A O 1
ATOM 571 N N . ILE A 1 71 ? 7.340 -5.158 2.753 1.00 94.56 71 ILE A N 1
ATOM 572 C CA . ILE A 1 71 ? 6.320 -4.201 3.179 1.00 94.56 71 ILE A CA 1
ATOM 573 C C . ILE A 1 71 ? 5.107 -4.946 3.725 1.00 94.56 71 ILE A C 1
ATOM 575 O O . ILE A 1 71 ? 4.672 -4.642 4.837 1.00 94.56 71 ILE A O 1
ATOM 579 N N . TRP A 1 72 ? 4.618 -5.969 3.020 1.00 95.44 72 TRP A N 1
ATOM 580 C CA . TRP A 1 72 ? 3.527 -6.800 3.524 1.00 95.44 72 TRP A CA 1
ATOM 581 C C . TRP A 1 72 ? 3.858 -7.415 4.887 1.00 95.44 72 TRP A C 1
ATOM 583 O O . TRP A 1 72 ? 3.091 -7.245 5.835 1.00 95.44 72 TRP A O 1
ATOM 593 N N . TYR A 1 73 ? 5.014 -8.068 5.027 1.00 95.94 73 TYR A N 1
ATOM 594 C CA . TYR A 1 73 ? 5.412 -8.679 6.297 1.00 95.94 73 TYR A CA 1
ATOM 595 C C . TYR A 1 73 ? 5.602 -7.654 7.418 1.00 95.94 73 TYR A C 1
ATOM 597 O O . TYR A 1 73 ? 5.332 -7.968 8.574 1.00 95.94 73 TYR A O 1
ATOM 605 N N . SER A 1 74 ? 6.004 -6.422 7.093 1.00 95.12 74 SER A N 1
ATOM 606 C CA . SER A 1 74 ? 6.121 -5.341 8.077 1.00 95.12 74 SER A CA 1
ATOM 607 C C . SER A 1 74 ? 4.771 -4.813 8.575 1.00 95.12 74 SER A C 1
ATOM 609 O O . SER A 1 74 ? 4.719 -4.220 9.655 1.00 95.12 74 SER A O 1
ATOM 611 N N . LEU A 1 75 ? 3.695 -4.998 7.803 1.00 94.88 75 LEU A N 1
ATOM 612 C CA . LEU A 1 75 ? 2.343 -4.523 8.116 1.00 94.88 75 LEU A CA 1
ATOM 613 C C . LEU A 1 75 ? 1.449 -5.631 8.680 1.00 94.88 75 LEU A C 1
ATOM 615 O O . LEU A 1 75 ? 0.574 -5.354 9.500 1.00 94.88 75 LEU A O 1
ATOM 619 N N . LYS A 1 76 ? 1.674 -6.881 8.269 1.00 94.88 76 LYS A N 1
ATOM 620 C CA . LYS A 1 76 ? 0.867 -8.039 8.656 1.00 94.88 76 LYS A CA 1
ATOM 621 C C . LYS A 1 76 ? 0.730 -8.140 10.180 1.00 94.88 76 LYS A C 1
ATOM 623 O O . LYS A 1 76 ? 1.717 -8.259 10.899 1.00 94.88 76 LYS A O 1
ATOM 628 N N . GLY A 1 77 ? -0.515 -8.148 10.657 1.00 94.75 77 GLY A N 1
ATOM 629 C CA . GLY A 1 77 ? -0.849 -8.299 12.077 1.00 94.75 77 GLY A CA 1
ATOM 630 C C . GLY A 1 77 ? -0.766 -7.012 12.905 1.00 94.75 77 GLY A C 1
ATOM 631 O O . GLY A 1 77 ? -1.073 -7.050 14.097 1.00 94.75 77 GLY A O 1
ATOM 632 N N . LYS A 1 78 ? -0.389 -5.872 12.311 1.00 96.31 78 LYS A N 1
ATOM 633 C CA . LYS A 1 78 ? -0.467 -4.570 12.985 1.00 96.31 78 LYS A CA 1
ATOM 634 C C . LYS A 1 78 ? -1.894 -4.038 12.936 1.00 96.31 78 LYS A C 1
ATOM 636 O O . LYS A 1 78 ? -2.522 -4.020 11.882 1.00 96.31 78 LYS A O 1
ATOM 641 N N . LYS A 1 79 ? -2.386 -3.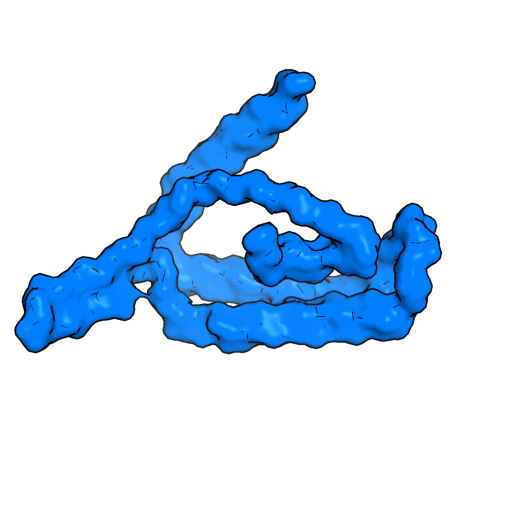554 14.076 1.00 96.88 79 LYS A N 1
ATOM 642 C CA . LYS A 1 79 ? -3.706 -2.927 14.160 1.00 96.88 79 LYS A CA 1
ATOM 643 C C . LYS A 1 79 ? -3.662 -1.509 13.595 1.00 96.88 79 LYS A C 1
ATOM 645 O O . LYS A 1 79 ? -2.767 -0.736 13.927 1.00 96.88 79 LYS A O 1
ATOM 650 N N . SER A 1 80 ? -4.652 -1.172 12.780 1.00 96.38 80 SER A N 1
ATOM 651 C CA . SER A 1 80 ? -4.830 0.150 12.166 1.00 96.38 80 SER A CA 1
ATOM 652 C C . SER A 1 80 ? -6.280 0.646 12.213 1.00 96.38 80 SER A C 1
ATOM 654 O O . SER A 1 80 ? -6.559 1.752 11.752 1.00 96.38 80 SER A O 1
ATOM 656 N N . VAL A 1 81 ? -7.195 -0.138 12.795 1.00 96.88 81 VAL A N 1
ATOM 657 C CA . VAL A 1 81 ? -8.617 0.194 12.947 1.00 96.88 81 VAL A CA 1
ATOM 658 C C . VAL A 1 81 ? -9.024 0.125 14.415 1.00 96.88 81 VAL A C 1
ATOM 660 O O . VAL A 1 81 ? -8.764 -0.867 15.095 1.00 96.88 81 VAL A O 1
ATOM 663 N N . GLY A 1 82 ? -9.724 1.156 14.892 1.00 96.12 82 GLY A N 1
ATOM 664 C CA . GLY A 1 82 ? -10.304 1.171 16.234 1.00 96.12 82 GLY A CA 1
ATOM 665 C C . GLY A 1 82 ? -9.247 1.202 17.339 1.00 96.12 82 GLY A C 1
ATOM 666 O O . GLY A 1 82 ? -8.228 1.877 17.210 1.00 96.12 82 GLY A O 1
ATOM 667 N N . ILE A 1 83 ? -9.510 0.504 18.447 1.00 96.75 83 ILE A N 1
ATOM 668 C CA . ILE A 1 83 ? -8.603 0.467 19.601 1.00 96.75 83 ILE A CA 1
ATOM 669 C C . ILE A 1 83 ? -7.377 -0.388 19.266 1.00 96.75 83 ILE A C 1
ATOM 671 O O . ILE A 1 83 ? -7.478 -1.606 19.077 1.00 96.75 83 ILE A O 1
ATOM 675 N N . ILE A 1 84 ? -6.208 0.246 19.240 1.00 96.88 84 ILE A N 1
ATOM 676 C CA . ILE A 1 84 ? -4.937 -0.411 18.917 1.00 96.88 84 ILE A CA 1
ATOM 677 C C . ILE A 1 84 ? -4.149 -0.802 20.164 1.00 96.88 84 ILE A C 1
ATOM 679 O O . ILE A 1 84 ? -3.468 -1.828 20.144 1.00 96.88 84 ILE A O 1
ATOM 683 N N . ASN A 1 85 ? -4.312 -0.054 21.257 1.00 97.25 85 ASN A N 1
ATOM 684 C CA . ASN A 1 85 ? -3.635 -0.300 22.525 1.00 97.25 85 ASN A CA 1
ATOM 685 C C . ASN A 1 85 ? -4.510 0.138 23.713 1.00 97.25 85 ASN A C 1
ATOM 687 O O . ASN A 1 85 ? -5.291 1.085 23.605 1.00 97.25 85 ASN A O 1
ATOM 691 N N . ILE A 1 86 ? -4.375 -0.559 24.842 1.00 96.81 86 ILE A N 1
ATOM 692 C CA . ILE A 1 86 ? -4.992 -0.200 26.126 1.00 96.81 86 ILE A CA 1
ATOM 693 C C . ILE A 1 86 ? -3.905 -0.328 27.194 1.00 96.81 86 ILE A C 1
ATOM 695 O O . ILE A 1 86 ? -3.534 -1.442 27.568 1.00 96.81 86 ILE A O 1
ATOM 699 N N . ASP A 1 87 ? -3.419 0.804 27.692 1.00 96.62 87 ASP A N 1
ATOM 700 C CA . ASP A 1 87 ? -2.493 0.876 28.819 1.00 96.62 87 ASP A CA 1
ATOM 701 C C . ASP A 1 87 ? -3.306 1.085 30.103 1.00 96.62 87 ASP A C 1
ATOM 703 O O . ASP A 1 87 ? -3.787 2.181 30.391 1.00 96.62 87 ASP A O 1
ATOM 707 N N . LYS A 1 88 ? -3.503 0.002 30.859 1.00 95.19 88 LYS A N 1
ATOM 708 C CA . LYS A 1 88 ? -4.302 0.025 32.093 1.00 95.19 88 LYS A CA 1
ATOM 709 C C . LYS A 1 88 ? -3.599 0.728 33.248 1.00 95.19 88 LYS A C 1
ATOM 711 O O . LYS A 1 88 ? -4.282 1.240 34.122 1.00 95.19 88 LYS A O 1
ATOM 716 N N . GLU A 1 89 ? -2.269 0.733 33.268 1.00 96.69 89 GLU A N 1
ATOM 717 C CA . GL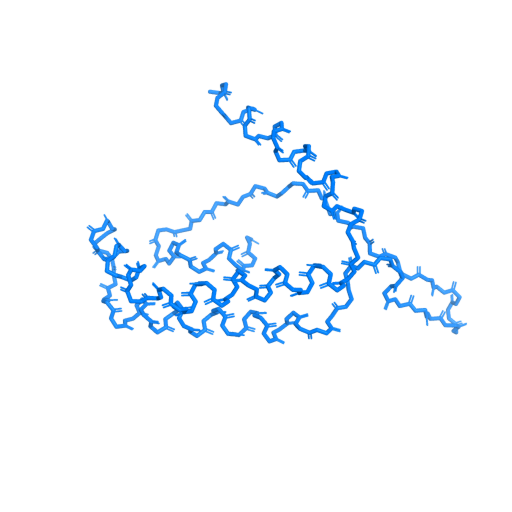U A 1 89 ? -1.499 1.373 34.339 1.00 96.69 89 GLU A CA 1
ATOM 718 C C . GLU A 1 89 ? -1.541 2.892 34.202 1.00 96.69 89 GLU A C 1
ATOM 720 O O . GLU A 1 89 ? -1.623 3.604 35.199 1.00 96.69 89 GLU A O 1
ATOM 725 N N . LYS A 1 90 ? -1.519 3.381 32.958 1.00 96.38 90 LYS A N 1
ATOM 726 C CA . LYS A 1 90 ? -1.634 4.812 32.654 1.00 96.38 90 LYS A CA 1
ATOM 727 C C . LYS A 1 90 ? -3.066 5.288 32.418 1.00 96.38 90 LYS A C 1
ATOM 729 O O . LYS A 1 90 ? -3.258 6.475 32.189 1.00 96.38 90 LYS A O 1
ATOM 734 N N . GLU A 1 91 ? -4.039 4.379 32.422 1.00 96.19 91 GLU A N 1
ATOM 735 C CA . GLU A 1 91 ? -5.438 4.653 32.060 1.00 96.19 91 GLU A CA 1
ATOM 736 C C . GLU A 1 91 ? -5.588 5.283 30.657 1.00 96.19 91 GLU A C 1
ATOM 738 O O . GLU A 1 91 ? -6.437 6.142 30.418 1.00 96.19 91 GLU A O 1
ATOM 743 N N . ILE A 1 92 ? -4.760 4.847 29.698 1.00 97.75 92 ILE A N 1
ATOM 744 C CA . ILE A 1 92 ? -4.736 5.366 28.321 1.00 97.75 92 ILE A CA 1
ATOM 745 C C . ILE A 1 92 ? -5.316 4.332 27.352 1.00 97.75 92 ILE A C 1
ATOM 747 O O . ILE A 1 92 ? -4.954 3.156 27.366 1.00 97.75 92 ILE A O 1
ATOM 751 N N . VAL A 1 93 ? -6.177 4.794 26.444 1.00 97.25 93 VAL A N 1
ATOM 752 C CA . VAL A 1 93 ? -6.661 4.021 25.293 1.00 97.25 93 VAL A CA 1
ATOM 753 C C . VAL A 1 93 ? -6.195 4.703 24.015 1.00 97.25 93 VAL A C 1
ATOM 755 O O . VAL A 1 93 ? -6.490 5.875 23.786 1.00 97.25 93 VAL A O 1
ATOM 758 N N . GLU A 1 94 ? -5.498 3.962 23.159 1.00 97.75 94 GLU A N 1
ATOM 759 C CA . GLU A 1 94 ? -5.067 4.453 21.852 1.00 97.75 94 GLU A CA 1
ATOM 760 C C . GLU A 1 94 ? -6.032 3.969 20.775 1.00 97.75 94 GLU A C 1
ATOM 762 O O . GLU A 1 94 ? -6.291 2.769 20.631 1.00 97.75 94 GLU A O 1
ATOM 767 N N . ILE A 1 95 ? -6.548 4.915 19.993 1.00 96.69 95 ILE A N 1
ATOM 768 C CA . ILE A 1 95 ? -7.481 4.657 18.899 1.00 96.69 95 ILE A CA 1
ATOM 769 C C . ILE A 1 95 ? -6.827 5.117 17.601 1.00 96.69 95 ILE A C 1
ATOM 771 O O . ILE A 1 95 ? -6.450 6.283 17.467 1.00 96.69 95 ILE A O 1
ATOM 775 N N . ALA A 1 96 ? -6.704 4.211 16.633 1.00 95.94 96 ALA A N 1
ATOM 776 C CA . ALA A 1 96 ? -6.190 4.549 15.317 1.00 95.94 96 ALA A CA 1
ATOM 777 C C . ALA A 1 96 ? -7.196 5.413 14.552 1.00 95.94 96 ALA A C 1
ATOM 779 O O . ALA A 1 96 ? -8.370 5.062 14.415 1.00 95.94 96 ALA A O 1
ATOM 780 N N . LYS A 1 97 ? -6.704 6.529 14.012 1.00 94.50 97 LYS A N 1
ATOM 781 C CA . LYS A 1 97 ? -7.448 7.415 13.121 1.00 94.50 97 LYS A CA 1
ATOM 782 C C . LYS A 1 97 ? -6.612 7.681 11.867 1.00 94.50 97 LYS A C 1
ATOM 784 O O . LYS A 1 97 ? -5.468 8.117 12.004 1.00 94.50 97 LYS A O 1
ATOM 789 N N . PRO A 1 98 ? -7.140 7.439 10.655 1.00 95.06 98 PRO A N 1
ATOM 790 C CA . PRO A 1 98 ? -6.401 7.729 9.435 1.00 95.06 98 PRO A CA 1
ATOM 791 C C . PRO A 1 98 ? -6.189 9.240 9.275 1.00 95.06 98 PRO A C 1
ATOM 793 O O . PRO A 1 98 ? -7.081 10.039 9.552 1.00 95.06 98 PRO A O 1
ATOM 796 N N . VAL A 1 99 ? -5.020 9.632 8.762 1.00 95.06 99 VAL A N 1
ATOM 797 C CA . VAL A 1 99 ? -4.695 11.042 8.463 1.00 95.06 99 VAL A CA 1
ATOM 798 C C . VAL A 1 99 ? -5.523 11.620 7.307 1.00 95.06 99 VAL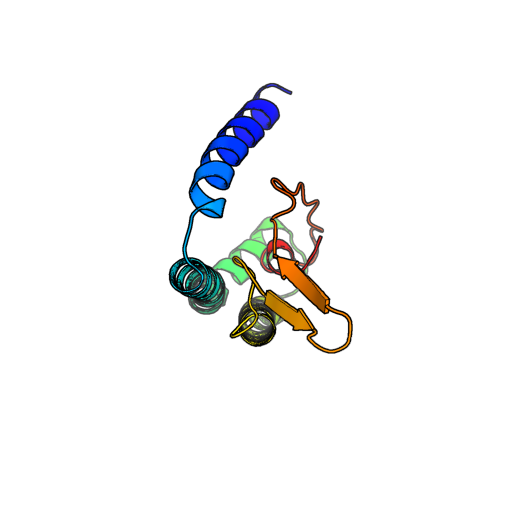 A C 1
ATOM 800 O O . VAL A 1 99 ? -5.613 12.835 7.156 1.00 95.06 99 VAL A O 1
ATOM 803 N N . GLY A 1 100 ? -6.147 10.760 6.496 1.00 94.69 100 GLY A N 1
ATOM 804 C CA . GLY A 1 100 ? -6.956 11.141 5.344 1.00 94.69 100 GLY A CA 1
ATOM 805 C C . GLY A 1 100 ? -6.234 10.862 4.030 1.00 94.69 100 GLY A C 1
ATOM 806 O O . GLY A 1 100 ? -5.864 9.723 3.752 1.00 94.69 100 GLY A O 1
ATOM 807 N N . ILE A 1 101 ? -6.075 11.892 3.202 1.00 94.75 101 ILE A N 1
ATOM 808 C CA . ILE A 1 101 ? -5.454 11.783 1.877 1.00 94.75 101 ILE A CA 1
ATOM 809 C C . ILE A 1 101 ? -3.995 12.204 1.973 1.00 94.75 101 ILE A C 1
ATOM 811 O O . ILE A 1 101 ? -3.699 13.289 2.468 1.00 94.75 101 ILE A O 1
ATOM 815 N N . VAL A 1 102 ? -3.105 11.369 1.443 1.00 92.19 102 VAL A N 1
ATOM 816 C CA . VAL A 1 102 ? -1.667 11.637 1.380 1.00 92.19 102 VAL A CA 1
ATOM 817 C C . VAL A 1 102 ? -1.279 11.918 -0.069 1.00 92.19 102 VAL A C 1
ATOM 819 O O . VAL A 1 102 ? -1.558 11.114 -0.957 1.00 92.19 102 VAL A O 1
ATOM 822 N N . GLY A 1 103 ? -0.656 13.072 -0.312 1.00 91.12 103 GLY A N 1
ATOM 823 C CA . GLY A 1 103 ? 0.007 13.370 -1.579 1.00 91.12 103 GLY A CA 1
ATOM 824 C C . GLY A 1 103 ? 1.442 12.862 -1.533 1.00 91.12 103 GLY A C 1
ATOM 825 O O . GLY A 1 103 ? 2.171 13.203 -0.606 1.00 91.12 103 GLY A O 1
ATOM 826 N N . VAL A 1 104 ? 1.840 12.053 -2.514 1.00 88.69 104 VAL A N 1
ATOM 827 C CA . VAL A 1 104 ? 3.174 11.441 -2.571 1.00 88.69 104 VAL A CA 1
ATOM 828 C C . VAL A 1 104 ? 3.883 11.897 -3.837 1.00 88.69 104 VAL A C 1
ATOM 830 O O . VAL A 1 104 ? 3.305 11.870 -4.924 1.00 88.69 104 VAL A O 1
ATOM 833 N N . VAL A 1 105 ? 5.143 12.304 -3.694 1.00 89.75 105 VAL A N 1
ATOM 834 C CA . VAL A 1 105 ? 6.042 12.585 -4.817 1.00 89.75 105 VAL A CA 1
ATOM 835 C C . VAL A 1 105 ? 6.962 11.384 -4.982 1.00 89.75 105 VAL A C 1
ATOM 837 O O . VAL A 1 105 ? 7.686 11.028 -4.057 1.00 89.75 105 VAL A O 1
ATOM 840 N N . LEU A 1 106 ? 6.921 10.749 -6.151 1.00 88.69 106 LEU A N 1
ATOM 841 C CA . LEU A 1 106 ? 7.698 9.542 -6.421 1.00 88.69 106 LEU A CA 1
ATOM 842 C C . LEU A 1 106 ? 9.000 9.886 -7.153 1.00 88.69 106 LEU A C 1
ATOM 844 O O . LEU A 1 106 ? 8.960 10.617 -8.147 1.00 88.69 106 LEU A O 1
ATOM 848 N N . PRO A 1 107 ? 10.158 9.362 -6.711 1.00 89.69 107 PRO A N 1
ATOM 849 C CA . PRO A 1 107 ? 11.391 9.490 -7.468 1.00 89.69 107 PRO A CA 1
ATOM 850 C C . PRO A 1 107 ? 11.379 8.535 -8.669 1.00 89.69 107 PRO A C 1
ATOM 852 O O . PRO A 1 107 ? 10.890 7.408 -8.586 1.00 89.69 107 PRO A O 1
ATOM 855 N N . VAL A 1 108 ? 12.003 8.960 -9.768 1.00 90.50 108 VAL A N 1
ATOM 856 C CA . VAL A 1 108 ? 12.089 8.178 -11.016 1.00 90.50 108 VAL A CA 1
ATOM 857 C C . VAL A 1 108 ? 12.944 6.909 -10.890 1.00 90.50 108 VAL A C 1
ATOM 859 O O . VAL A 1 108 ? 12.856 6.017 -11.721 1.00 90.50 108 VAL A O 1
ATOM 862 N N . THR A 1 109 ? 13.780 6.805 -9.853 1.00 87.31 109 THR A N 1
ATOM 863 C CA . THR A 1 109 ? 14.755 5.714 -9.708 1.00 87.31 109 THR A CA 1
ATOM 864 C C . THR A 1 109 ? 14.129 4.365 -9.369 1.00 87.31 109 THR A C 1
ATOM 866 O O . THR A 1 109 ? 14.711 3.342 -9.711 1.00 87.31 109 THR A O 1
ATOM 869 N N . ILE A 1 110 ? 12.981 4.349 -8.680 1.00 85.25 110 ILE A N 1
ATOM 870 C CA . ILE A 1 110 ? 12.224 3.131 -8.349 1.00 85.25 110 ILE A CA 1
ATOM 871 C C . ILE A 1 110 ? 10.721 3.481 -8.336 1.00 85.25 110 ILE A C 1
ATOM 873 O O . ILE A 1 110 ? 10.131 3.646 -7.263 1.00 85.25 110 ILE A O 1
ATOM 877 N N . PRO A 1 111 ? 10.089 3.651 -9.509 1.00 88.75 111 PRO A N 1
ATOM 878 C CA . PRO A 1 111 ? 8.742 4.217 -9.606 1.00 88.75 111 PRO A CA 1
ATOM 879 C C . PRO A 1 111 ? 7.641 3.255 -9.132 1.00 88.75 111 PRO A C 1
ATOM 881 O O . PRO A 1 111 ? 6.609 3.702 -8.636 1.00 88.75 111 PRO A O 1
ATOM 884 N N . VAL A 1 112 ? 7.867 1.940 -9.238 1.00 90.94 112 VAL A N 1
ATOM 885 C CA . VAL A 1 112 ? 6.855 0.906 -8.966 1.00 90.94 112 VAL A CA 1
ATOM 886 C C . VAL A 1 112 ? 6.680 0.632 -7.476 1.00 90.94 112 VAL A C 1
ATOM 888 O O . VAL A 1 112 ? 5.561 0.555 -6.999 1.00 90.94 112 VAL A O 1
ATOM 891 N N . THR A 1 113 ? 7.750 0.481 -6.700 1.00 89.25 113 THR A N 1
ATOM 892 C CA . THR A 1 113 ? 7.614 0.052 -5.293 1.00 89.25 113 THR A CA 1
ATOM 893 C C . THR A 1 113 ? 7.674 1.183 -4.281 1.00 89.25 113 THR A C 1
ATOM 895 O O . THR A 1 113 ? 7.241 1.001 -3.145 1.00 89.25 113 THR A O 1
ATOM 898 N N . ASN A 1 114 ? 8.155 2.370 -4.659 1.00 86.94 114 ASN A N 1
ATOM 899 C CA . ASN A 1 114 ? 8.261 3.483 -3.715 1.00 86.94 114 ASN A CA 1
ATOM 900 C C . ASN A 1 114 ? 6.911 4.088 -3.315 1.00 86.94 114 ASN A C 1
ATOM 902 O O . ASN A 1 114 ? 6.874 4.810 -2.335 1.00 86.94 114 ASN A O 1
ATOM 906 N N . PHE A 1 115 ? 5.801 3.797 -4.000 1.00 86.12 115 PHE A N 1
ATOM 907 C CA . PHE A 1 115 ? 4.485 4.195 -3.479 1.00 86.12 115 PHE A CA 1
ATOM 908 C C . PHE A 1 115 ? 4.003 3.281 -2.340 1.00 86.12 115 PHE A C 1
ATOM 910 O O . PHE A 1 115 ? 3.087 3.644 -1.605 1.00 86.12 115 PHE A O 1
ATOM 917 N N . MET A 1 116 ? 4.588 2.083 -2.208 1.00 86.62 116 MET A N 1
ATOM 918 C CA . MET A 1 116 ? 4.215 1.105 -1.183 1.00 86.62 116 MET A CA 1
ATOM 919 C C . MET A 1 116 ? 4.901 1.367 0.160 1.00 86.62 116 MET A C 1
ATOM 921 O O . MET A 1 116 ? 4.377 1.007 1.211 1.00 86.62 116 MET A O 1
ATOM 925 N N . SER A 1 117 ? 6.107 1.927 0.125 1.00 76.19 117 SER A N 1
ATOM 926 C CA . SER A 1 117 ? 6.871 2.343 1.299 1.00 76.19 117 SER A CA 1
ATOM 927 C C . SER A 1 117 ? 6.783 3.855 1.411 1.00 76.19 117 SER A C 1
ATOM 929 O O . SER A 1 117 ? 6.963 4.497 0.393 1.00 76.19 117 SER A O 1
ATOM 931 N N . ASN A 1 118 ? 6.524 4.386 2.608 1.00 58.88 118 ASN A N 1
ATOM 932 C CA . ASN A 1 118 ? 6.447 5.814 2.956 1.00 58.88 118 ASN A CA 1
ATOM 933 C C . ASN A 1 118 ? 6.924 6.823 1.888 1.00 58.88 118 ASN A C 1
ATOM 935 O O . ASN A 1 118 ? 8.069 6.764 1.438 1.00 58.88 118 ASN A O 1
ATOM 939 N N . GLY A 1 119 ? 6.065 7.806 1.597 1.00 44.41 119 GLY A N 1
ATOM 940 C CA . GLY A 1 119 ? 6.538 9.137 1.205 1.00 44.41 119 GLY A CA 1
ATOM 941 C C . GLY A 1 119 ? 7.309 9.815 2.334 1.00 44.41 119 GLY A C 1
ATOM 942 O O . GLY A 1 119 ? 7.092 9.436 3.509 1.00 44.41 119 GLY A O 1
#